Protein AF-X0ZNJ0-F1 (afdb_monomer_lite)

Sequence (43 aa):
IKSIDDIPQAIEKAKDIPGLYGIIIIKDDKIGIWGKVRIMPLS

Organism: NCBI:txid412755

Structure (mmCIF, N/CA/C/O backbone):
data_AF-X0ZNJ0-F1
#
_entry.id   AF-X0ZNJ0-F1
#
loop_
_atom_site.group_PDB
_atom_site.id
_atom_site.type_symbol
_atom_site.label_atom_id
_atom_site.label_alt_id
_atom_site.label_comp_id
_atom_site.label_asym_id
_atom_site.label_entity_id
_atom_site.label_seq_id
_atom_site.pdbx_PDB_ins_code
_atom_site.Cartn_x
_atom_site.Cartn_y
_atom_site.Cartn_z
_atom_site.occupancy
_atom_site.B_iso_or_equiv
_atom_site.auth_seq_id
_atom_site.auth_comp_id
_atom_site.auth_asym_id
_atom_site.auth_atom_id
_atom_site.pdbx_PDB_model_num
ATOM 1 N N . ILE A 1 1 ? 4.598 3.292 8.484 1.00 81.88 1 ILE A N 1
ATOM 2 C CA . ILE A 1 1 ? 3.248 3.893 8.409 1.00 81.88 1 ILE A CA 1
ATOM 3 C C . ILE A 1 1 ? 2.926 4.432 9.786 1.00 81.88 1 ILE A C 1
ATOM 5 O O . ILE A 1 1 ? 2.957 3.658 10.734 1.00 81.88 1 ILE A O 1
ATOM 9 N N . LYS A 1 2 ? 2.743 5.740 9.910 1.00 90.94 2 LYS A N 1
ATOM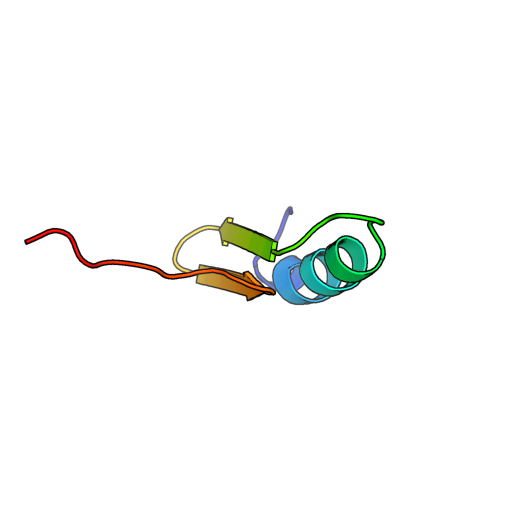 10 C CA . LYS A 1 2 ? 2.431 6.448 11.154 1.00 90.94 2 LYS A CA 1
ATOM 11 C C . LYS A 1 2 ? 0.986 6.962 11.132 1.00 90.94 2 LYS A C 1
ATOM 13 O O . LYS A 1 2 ? 0.290 6.769 12.122 1.00 90.94 2 LYS A O 1
ATOM 18 N N . SER A 1 3 ? 0.526 7.510 10.004 1.00 95.56 3 SER A N 1
ATOM 19 C CA . SER A 1 3 ? -0.868 7.920 9.754 1.00 95.56 3 SER A CA 1
ATOM 20 C C . SER A 1 3 ? -1.502 7.116 8.611 1.00 95.56 3 SER A C 1
ATOM 22 O O . SER A 1 3 ? -0.797 6.513 7.800 1.00 95.56 3 SER A O 1
ATOM 24 N N . ILE A 1 4 ? -2.835 7.149 8.521 1.00 96.25 4 ILE A N 1
ATOM 25 C CA . ILE A 1 4 ? -3.588 6.697 7.340 1.00 96.25 4 ILE A CA 1
ATOM 26 C C . ILE A 1 4 ? -3.148 7.444 6.069 1.00 96.25 4 ILE A C 1
ATOM 28 O O . ILE A 1 4 ? -3.132 6.863 4.986 1.00 96.25 4 ILE A O 1
ATOM 32 N N . ASP A 1 5 ? -2.695 8.691 6.209 1.00 96.81 5 ASP A N 1
ATOM 33 C CA . ASP A 1 5 ? -2.231 9.533 5.099 1.00 96.81 5 ASP A CA 1
ATOM 34 C C . ASP A 1 5 ? -0.893 9.062 4.511 1.00 96.81 5 ASP A C 1
ATOM 36 O O . ASP A 1 5 ? -0.526 9.452 3.405 1.00 96.81 5 ASP A O 1
ATOM 40 N N . ASP A 1 6 ? -0.168 8.185 5.215 1.00 97.06 6 ASP A N 1
ATOM 41 C CA . ASP A 1 6 ? 1.077 7.603 4.708 1.00 97.06 6 ASP A CA 1
ATOM 42 C C . ASP A 1 6 ? 0.822 6.459 3.713 1.00 97.06 6 ASP A C 1
ATOM 44 O O . ASP A 1 6 ? 1.757 6.014 3.041 1.00 97.06 6 ASP A O 1
ATOM 48 N N . ILE A 1 7 ? -0.416 5.945 3.628 1.00 96.88 7 ILE A N 1
ATOM 49 C CA . ILE A 1 7 ? -0.762 4.795 2.780 1.00 96.88 7 ILE A CA 1
ATOM 50 C C . ILE A 1 7 ? -0.400 5.053 1.305 1.00 96.88 7 ILE A C 1
ATOM 52 O O . ILE A 1 7 ? 0.301 4.210 0.738 1.00 96.88 7 ILE A O 1
ATOM 56 N N . PRO A 1 8 ? -0.774 6.187 0.672 1.00 96.69 8 PRO A N 1
ATOM 57 C CA . PRO A 1 8 ? -0.386 6.468 -0.709 1.00 96.69 8 PRO A CA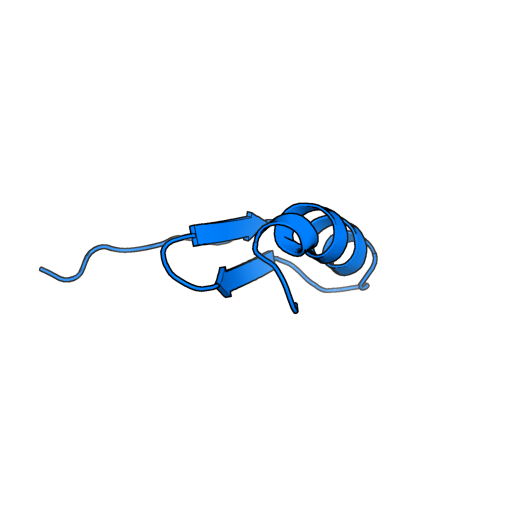 1
ATOM 58 C C . PRO A 1 8 ? 1.134 6.492 -0.907 1.00 96.69 8 PRO A C 1
ATOM 60 O O . PRO A 1 8 ? 1.648 5.825 -1.801 1.00 96.69 8 PRO A O 1
ATOM 63 N N . GLN A 1 9 ? 1.879 7.189 -0.038 1.00 97.19 9 GLN A N 1
ATOM 64 C CA . GLN A 1 9 ? 3.340 7.279 -0.157 1.00 97.19 9 GLN A CA 1
ATOM 65 C C . GLN A 1 9 ? 4.012 5.906 -0.011 1.00 97.19 9 GLN A C 1
ATOM 67 O O . GLN A 1 9 ? 5.000 5.610 -0.682 1.00 97.19 9 GLN A O 1
ATOM 72 N N . ALA A 1 10 ? 3.505 5.065 0.886 1.00 96.31 10 ALA A N 1
ATOM 73 C CA . ALA A 1 10 ? 4.029 3.724 1.086 1.00 96.31 10 ALA A CA 1
ATOM 74 C C . ALA A 1 10 ? 3.725 2.785 -0.081 1.00 96.31 10 ALA A C 1
ATOM 76 O O . ALA A 1 10 ? 4.560 1.939 -0.399 1.00 96.31 10 ALA A O 1
ATOM 77 N N . ILE A 1 11 ? 2.573 2.961 -0.735 1.00 96.81 11 ILE A N 1
ATOM 78 C CA . ILE A 1 11 ? 2.265 2.263 -1.980 1.00 96.81 11 ILE A CA 1
ATOM 79 C C . ILE A 1 11 ? 3.256 2.650 -3.068 1.00 96.81 11 ILE A C 1
ATOM 81 O O . ILE A 1 11 ? 3.832 1.749 -3.667 1.00 96.81 11 ILE A O 1
ATOM 85 N N . GLU A 1 12 ? 3.513 3.943 -3.284 1.00 96.69 12 GLU A N 1
ATOM 86 C CA . GLU A 1 12 ? 4.490 4.370 -4.297 1.00 96.69 12 GLU A CA 1
ATOM 87 C C . GLU A 1 12 ? 5.877 3.779 -4.031 1.00 96.69 12 GLU A C 1
ATOM 89 O O . GLU A 1 12 ? 6.450 3.146 -4.912 1.00 96.69 12 GLU A O 1
ATOM 94 N N . LYS A 1 13 ? 6.360 3.846 -2.784 1.00 95.62 13 LYS A N 1
ATOM 95 C CA . LYS A 1 13 ? 7.641 3.227 -2.402 1.00 95.62 13 LYS A CA 1
ATOM 96 C C . LYS A 1 13 ? 7.688 1.724 -2.669 1.00 95.62 13 LYS A C 1
ATOM 98 O O . LYS A 1 13 ? 8.750 1.201 -2.985 1.00 95.62 13 LYS A O 1
ATOM 103 N N . ALA A 1 14 ? 6.570 1.017 -2.510 1.00 95.50 14 ALA A N 1
ATOM 104 C CA . ALA A 1 14 ? 6.515 -0.417 -2.764 1.00 95.50 14 ALA A CA 1
ATOM 105 C C . ALA A 1 14 ? 6.617 -0.754 -4.258 1.00 95.50 14 ALA A C 1
ATOM 107 O O . ALA A 1 14 ? 7.187 -1.788 -4.599 1.00 95.50 14 ALA A O 1
ATOM 108 N N . LYS A 1 15 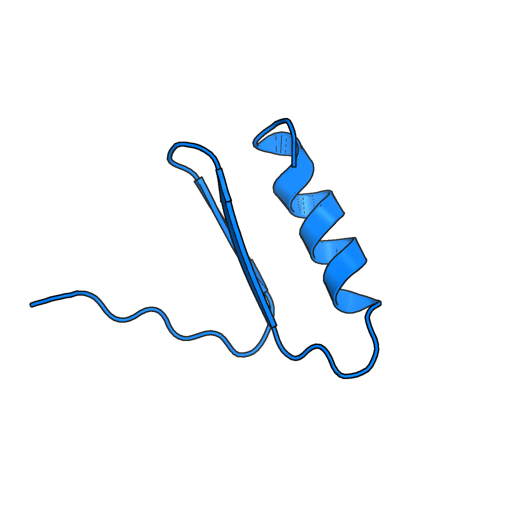? 6.126 0.112 -5.153 1.00 95.75 15 LYS A N 1
ATOM 109 C CA . LYS A 1 15 ? 6.251 -0.101 -6.607 1.00 95.75 15 LYS A CA 1
ATOM 110 C C . LYS A 1 15 ? 7.701 -0.103 -7.075 1.00 95.75 15 LYS A C 1
ATOM 112 O O . LYS A 1 15 ? 8.030 -0.813 -8.021 1.00 95.75 15 LYS A O 1
ATOM 117 N N . ASP A 1 16 ? 8.547 0.661 -6.392 1.00 96.12 16 ASP A N 1
ATOM 118 C CA . ASP A 1 16 ? 9.959 0.809 -6.733 1.00 96.12 16 ASP A CA 1
ATOM 119 C C . ASP A 1 16 ? 10.822 -0.369 -6.253 1.00 96.12 16 ASP A C 1
ATOM 121 O O . ASP A 1 16 ? 12.006 -0.428 -6.579 1.00 96.12 16 ASP A O 1
ATOM 125 N N . ILE A 1 17 ? 10.263 -1.318 -5.489 1.00 96.38 17 ILE A N 1
ATOM 126 C CA . ILE A 1 17 ? 10.998 -2.486 -4.989 1.00 96.38 17 ILE A CA 1
ATOM 127 C C . ILE A 1 17 ? 11.075 -3.548 -6.098 1.00 96.38 17 ILE A C 1
ATOM 129 O O . ILE A 1 17 ? 10.054 -4.155 -6.443 1.00 96.38 17 ILE A O 1
ATOM 133 N N . PRO A 1 18 ? 12.272 -3.847 -6.639 1.00 96.88 18 PRO A N 1
ATOM 134 C CA . PRO A 1 18 ? 12.406 -4.838 -7.697 1.00 96.88 18 PRO A CA 1
ATOM 135 C C . PRO A 1 18 ? 11.960 -6.222 -7.220 1.00 96.88 18 PRO A C 1
ATOM 137 O O . PRO A 1 18 ? 12.369 -6.695 -6.161 1.00 96.88 18 PRO A O 1
ATOM 140 N N . GLY A 1 19 ? 11.121 -6.884 -8.016 1.00 96.62 19 GLY A N 1
ATOM 141 C CA . GLY A 1 19 ? 10.595 -8.213 -7.692 1.00 96.62 19 GLY A CA 1
ATOM 142 C C . GLY A 1 19 ? 9.452 -8.223 -6.671 1.00 96.62 19 GLY A C 1
ATOM 143 O O . GLY A 1 19 ? 8.973 -9.304 -6.329 1.00 96.62 19 GLY A O 1
ATOM 144 N N . LEU A 1 20 ? 8.973 -7.060 -6.210 1.00 96.88 20 LEU A N 1
ATOM 145 C CA . LEU A 1 20 ? 7.780 -6.980 -5.372 1.00 96.88 20 LEU A CA 1
ATOM 146 C C . LEU A 1 20 ? 6.515 -6.963 -6.237 1.00 96.88 20 LEU A C 1
ATOM 148 O O . LEU A 1 20 ? 6.291 -6.060 -7.037 1.00 96.88 20 LEU A O 1
ATOM 152 N N . TYR A 1 21 ? 5.664 -7.975 -6.065 1.00 95.69 21 TYR A N 1
ATOM 153 C CA . TYR A 1 21 ? 4.468 -8.159 -6.897 1.00 95.69 21 TYR A CA 1
ATOM 154 C C . TYR A 1 21 ? 3.188 -7.572 -6.304 1.00 95.69 21 TYR A C 1
ATOM 156 O O . TYR A 1 21 ? 2.177 -7.505 -7.004 1.00 95.69 21 TYR A O 1
ATOM 164 N N . GLY A 1 22 ? 3.206 -7.178 -5.033 1.00 96.31 22 GLY A N 1
ATOM 165 C CA . GLY A 1 22 ? 2.071 -6.555 -4.373 1.00 96.31 22 GLY A CA 1
ATOM 166 C C . GLY A 1 22 ? 2.268 -6.392 -2.875 1.00 96.31 22 GLY A C 1
ATOM 167 O O . GLY A 1 22 ? 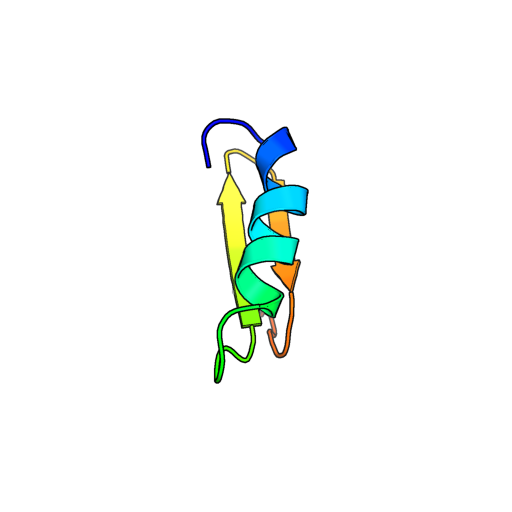3.152 -7.004 -2.280 1.00 96.31 22 GLY A O 1
ATOM 168 N N . ILE A 1 23 ? 1.431 -5.546 -2.284 1.00 96.50 23 ILE A N 1
ATOM 169 C CA . ILE A 1 23 ? 1.421 -5.238 -0.857 1.00 96.50 23 ILE A CA 1
ATOM 170 C C . ILE A 1 23 ? -0.008 -5.032 -0.356 1.00 96.50 23 ILE A C 1
ATOM 172 O O . ILE A 1 23 ? -0.900 -4.615 -1.099 1.00 96.50 23 ILE A O 1
ATOM 176 N N . ILE A 1 24 ? -0.192 -5.279 0.938 1.00 96.56 24 ILE A N 1
ATOM 177 C CA . ILE A 1 24 ? -1.371 -4.883 1.703 1.00 96.56 24 ILE A CA 1
ATOM 178 C C . ILE A 1 24 ? -0.867 -4.065 2.888 1.00 96.56 24 ILE A C 1
ATOM 180 O O . ILE A 1 24 ? 0.021 -4.505 3.615 1.00 96.56 24 ILE A O 1
ATOM 184 N N . ILE A 1 25 ? -1.428 -2.877 3.077 1.00 96.50 25 ILE A N 1
ATOM 185 C CA . ILE A 1 25 ? -1.172 -2.013 4.227 1.00 96.50 25 ILE A CA 1
ATOM 186 C C . ILE A 1 25 ? -2.472 -1.915 5.008 1.00 96.50 25 ILE A C 1
ATOM 188 O O . ILE A 1 25 ? -3.493 -1.537 4.444 1.00 96.50 25 ILE A O 1
ATOM 192 N N . ILE A 1 26 ? -2.424 -2.230 6.299 1.00 95.75 26 ILE A N 1
ATOM 193 C CA . ILE A 1 26 ? -3.561 -2.104 7.212 1.00 95.75 26 ILE A CA 1
ATOM 194 C C . ILE A 1 26 ? -3.175 -1.077 8.273 1.00 95.75 26 ILE A C 1
ATOM 196 O O . ILE A 1 26 ? -2.147 -1.228 8.939 1.00 95.75 26 ILE A O 1
ATOM 200 N N . LYS A 1 27 ? -3.976 -0.020 8.412 1.00 96.19 27 LYS A N 1
ATOM 201 C CA . LYS A 1 27 ? -3.827 0.985 9.467 1.00 96.19 27 LYS A CA 1
ATOM 202 C C . LYS A 1 27 ? -5.212 1.387 9.952 1.00 96.19 27 LYS A C 1
ATOM 204 O O . LYS A 1 27 ? -5.999 1.923 9.178 1.00 96.19 27 LYS A O 1
ATOM 209 N N . ASP A 1 28 ? -5.469 1.148 11.234 1.00 95.06 28 ASP A N 1
ATOM 210 C CA . ASP A 1 28 ? -6.766 1.388 11.871 1.00 95.06 28 ASP A CA 1
ATOM 211 C C . ASP A 1 28 ? -7.895 0.679 11.094 1.00 95.06 28 ASP A C 1
ATOM 213 O O . ASP A 1 28 ? -7.838 -0.539 10.927 1.00 95.06 28 ASP A O 1
ATOM 217 N N . ASP A 1 29 ? -8.889 1.410 10.592 1.00 94.56 29 ASP A N 1
ATOM 218 C CA . ASP A 1 29 ? -10.002 0.889 9.788 1.00 94.56 29 ASP A CA 1
ATOM 219 C C . ASP A 1 29 ? -9.754 0.976 8.268 1.00 94.56 29 ASP A C 1
ATOM 221 O O . ASP A 1 29 ? -10.649 0.690 7.469 1.00 94.56 29 ASP A O 1
ATOM 225 N N . LYS A 1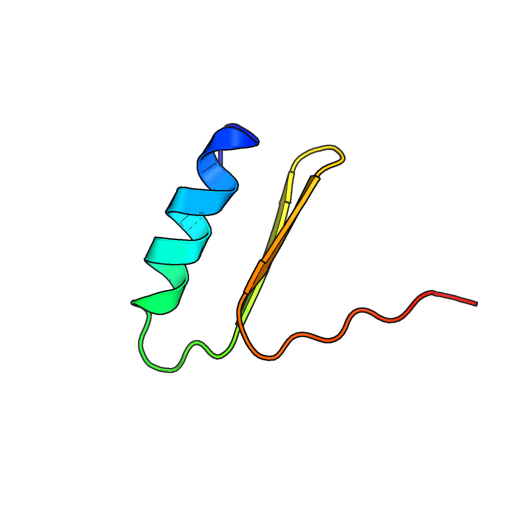 30 ? -8.558 1.403 7.843 1.00 95.75 30 LYS A N 1
ATOM 226 C CA . LYS A 1 30 ? -8.212 1.611 6.434 1.00 95.75 30 LYS A CA 1
ATOM 227 C C . LYS A 1 30 ? -7.265 0.544 5.910 1.00 95.75 30 LYS A C 1
ATOM 229 O O . LYS A 1 30 ? -6.339 0.089 6.585 1.00 95.75 30 LYS A O 1
ATOM 234 N N . ILE A 1 31 ? -7.481 0.201 4.642 1.00 94.88 31 ILE A N 1
ATOM 235 C CA . ILE A 1 31 ? -6.652 -0.735 3.890 1.00 94.88 31 ILE A CA 1
ATOM 236 C C . ILE A 1 31 ? -6.157 -0.043 2.618 1.00 94.88 31 ILE A C 1
ATOM 238 O O . ILE A 1 31 ? -6.943 0.537 1.872 1.00 94.88 31 ILE A O 1
ATOM 242 N N . GLY A 1 32 ? -4.852 -0.133 2.366 1.00 95.38 32 GLY A N 1
ATOM 243 C CA . GLY A 1 32 ? -4.223 0.177 1.084 1.00 95.38 32 GLY A CA 1
ATOM 244 C C . GLY A 1 32 ? -3.752 -1.101 0.399 1.00 95.38 32 GLY A C 1
ATOM 245 O O . GLY A 1 32 ? -3.162 -1.964 1.048 1.00 95.38 32 GLY A O 1
ATOM 246 N N . ILE A 1 33 ? -4.003 -1.236 -0.902 1.00 96.00 33 ILE A N 1
ATOM 247 C CA . ILE A 1 33 ? -3.663 -2.442 -1.668 1.00 96.00 33 ILE A CA 1
ATOM 248 C C . ILE A 1 33 ? -3.000 -2.026 -2.974 1.00 96.00 33 ILE A C 1
ATOM 250 O O . ILE A 1 33 ? -3.481 -1.126 -3.661 1.00 96.00 33 ILE A O 1
ATOM 254 N N . TRP A 1 34 ? -1.923 -2.717 -3.340 1.00 96.69 34 TRP A N 1
ATOM 255 C CA . TRP A 1 34 ? -1.316 -2.597 -4.660 1.00 96.69 34 TRP A CA 1
ATOM 256 C C . TRP A 1 34 ? -0.791 -3.947 -5.151 1.00 96.69 34 TRP A C 1
ATOM 258 O O . TRP A 1 34 ? -0.371 -4.786 -4.358 1.00 96.69 34 TRP A O 1
ATOM 268 N N . GLY A 1 35 ? -0.786 -4.137 -6.471 1.00 95.62 35 GLY A N 1
ATOM 269 C CA . GLY A 1 35 ? -0.229 -5.314 -7.130 1.00 95.62 35 GLY A CA 1
ATOM 270 C C . GLY A 1 35 ? -1.181 -6.511 -7.189 1.00 95.62 35 GLY A C 1
ATOM 271 O O . GLY A 1 35 ? -2.403 -6.374 -7.138 1.00 95.62 35 GLY A O 1
ATOM 272 N N . LYS A 1 36 ? -0.614 -7.708 -7.355 1.00 93.81 36 LYS A N 1
ATOM 273 C CA . LYS A 1 36 ? -1.346 -8.968 -7.553 1.00 93.81 36 LYS A CA 1
ATOM 274 C C . LYS A 1 36 ? -1.858 -9.527 -6.222 1.00 93.81 36 LYS A C 1
ATOM 276 O O . LYS A 1 36 ? -1.345 -10.524 -5.724 1.00 93.81 36 LYS A O 1
ATOM 281 N N . VAL A 1 37 ? -2.877 -8.885 -5.657 1.00 92.69 37 VAL A N 1
ATOM 282 C CA . VAL A 1 37 ? -3.498 -9.274 -4.382 1.00 92.69 37 VAL A CA 1
ATOM 283 C C . VAL A 1 37 ? -4.965 -9.655 -4.591 1.00 92.69 37 VAL A C 1
ATOM 285 O O . VAL A 1 37 ? -5.698 -8.960 -5.291 1.00 92.69 37 VAL A O 1
ATOM 288 N N . ARG A 1 38 ? -5.414 -10.743 -3.952 1.00 91.62 38 ARG A N 1
ATOM 289 C CA . ARG A 1 38 ? -6.830 -11.134 -3.869 1.00 91.62 38 ARG A CA 1
ATOM 290 C C . ARG A 1 38 ? -7.228 -11.286 -2.401 1.00 91.62 38 ARG A C 1
ATOM 292 O O . ARG A 1 38 ? -6.648 -12.110 -1.703 1.00 91.62 38 ARG A O 1
ATOM 299 N N . ILE A 1 39 ? -8.222 -10.519 -1.958 1.00 90.75 39 ILE A N 1
ATOM 300 C CA . ILE A 1 39 ? -8.825 -10.654 -0.624 1.00 90.75 39 ILE A CA 1
ATOM 301 C C . ILE A 1 39 ? -10.040 -11.574 -0.736 1.00 90.75 39 ILE A C 1
ATOM 303 O O . ILE A 1 39 ? -10.863 -11.401 -1.635 1.00 90.75 39 ILE A O 1
ATOM 307 N N . MET A 1 40 ? -10.141 -12.553 0.163 1.00 93.69 40 MET A N 1
ATOM 308 C CA . MET A 1 40 ? -11.265 -13.486 0.229 1.00 93.69 40 MET A CA 1
ATOM 309 C C . MET A 1 40 ? -12.013 -13.285 1.552 1.00 93.69 40 MET A C 1
ATOM 311 O O . MET A 1 40 ? -11.361 -13.259 2.597 1.00 93.69 40 MET A O 1
ATOM 315 N N . PRO A 1 41 ? -13.347 -13.122 1.532 1.00 90.12 41 PRO A N 1
ATOM 316 C CA . PRO A 1 41 ? -14.134 -13.074 2.756 1.00 90.12 41 PRO A CA 1
ATOM 317 C C . PRO A 1 41 ? -14.095 -14.436 3.455 1.00 90.12 41 PRO A C 1
ATOM 319 O O . PRO A 1 41 ? -14.108 -15.479 2.798 1.00 90.12 41 PRO A O 1
ATOM 322 N N . LEU A 1 42 ? -14.058 -14.421 4.785 1.00 88.44 42 LEU A N 1
ATOM 323 C CA . LEU A 1 42 ? -14.253 -15.628 5.582 1.00 88.44 42 LEU A CA 1
ATOM 324 C C . LEU A 1 42 ? -15.762 -15.896 5.657 1.00 88.44 42 LEU A C 1
ATOM 326 O O 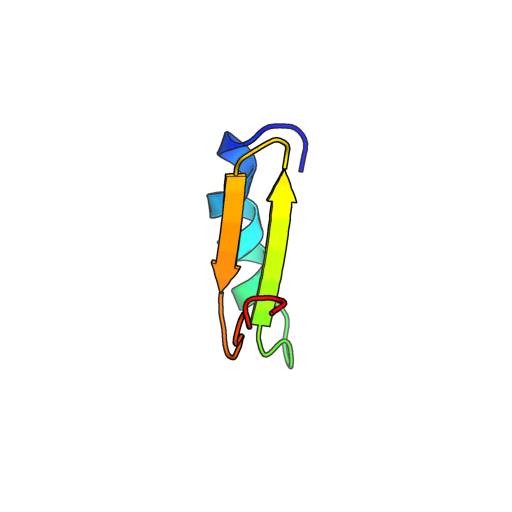. LEU A 1 42 ? -16.528 -14.985 5.971 1.00 88.44 42 LEU A O 1
ATOM 330 N N . SER A 1 43 ? -16.161 -17.107 5.262 1.00 78.56 43 SER A N 1
ATOM 331 C CA . SER A 1 43 ? -17.538 -17.615 5.377 1.00 78.56 43 SER A CA 1
ATOM 332 C C . SER A 1 43 ? -17.828 -18.088 6.794 1.00 78.56 43 SER A C 1
ATOM 334 O O . SER A 1 43 ? -16.868 -18.558 7.446 1.00 78.56 43 SER A O 1
#

Foldseek 3Di:
DPDPVCLVVVQVVQVPDPPRQWDWDDDDPDIRIDGDDDDDDDD

Secondary structure (DSSP, 8-state):
--STTHHHHHHHHHHTSTT--EEEEEETTEEEEEES-------

Radius of gyration: 11.32 Å; chains: 1; bounding box: 30×27×20 Å

pLDDT: mean 94.56, std 3.78, range [78.56, 97.19]

InterPro domains:
  IPR003374 ApbE-like superfamily [G3DSA:3.10.520.10] (1-41)